Protein AF-A0A660S6Y8-F1 (afdb_monomer)

Solvent-accessible surface area (backbone atoms only — not comparable to full-atom values): 4387 Å² total; per-residue (Å²): 108,72,67,55,56,50,52,52,54,52,50,54,54,50,51,51,52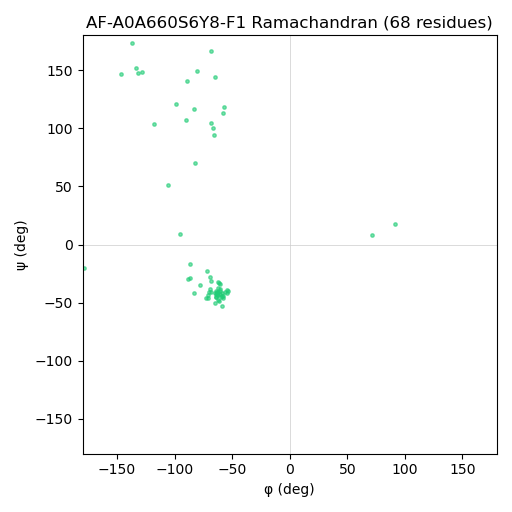,54,52,36,52,53,50,20,69,67,30,71,44,57,56,73,56,43,53,61,53,64,70,52,94,71,86,68,54,72,68,52,32,35,76,54,32,78,41,92,79,80,84,88,66,87,76,72,89,76,79,87,75,131

Secondary structure (DSSP, 8-state):
-HHHHHHHHHHHHHHHHHHHHHHHHHH---HHHHHHHTSS-----HHHHHHHTS-S----S---TT----

Mean predicted aligned error: 7.09 Å

Foldseek 3Di:
DVVVVVVVVVVVVVVLLVVLVVLCVQQVNDSVVSCVCVPDDHDDDPVRCCVSRVDVDDDPDDDPPPPPDD

Sequence (70 aa):
QATEVEIQAREILRLRAEINKILAKHTGQPLSRIEQDTERDFYMSSEDAQKYGIIDNVIMERVKQGDSKT

Radius of gyration: 18.89 Å; Cα contacts (8 Å, |Δi|>4): 30; chains: 1; bounding box: 36×19×62 Å

Nearest PDB structures (foldseek):
  9irp-assembly1_B  TM=9.377E-01  e=9.172E-04  Staphylococcus aureus
  3st9-assembly1_B  TM=7.953E-01  e=8.056E-04  Staphylococcus aureus subsp. aureus MW2
  3hln-assembly2_P  TM=9.202E-01  e=1.644E-03  Escherichia coli K-12
  4mxi-assembly1_A-2  TM=7.669E-01  e=9.172E-04  Staphylococcus aureus subsp. aureus NCTC 8325
  3qwd-assembly3_H  TM=7.639E-01  e=1.541E-03  Staphylococcus aureus subsp. aureus NCTC 8325

Structure (mmCIF, N/CA/C/O backbone):
data_AF-A0A660S6Y8-F1
#
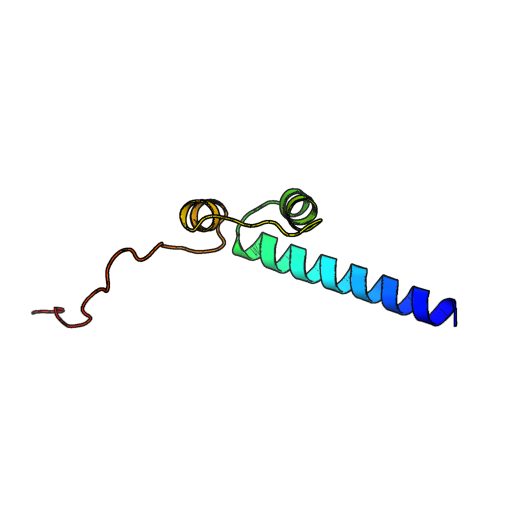_entry.id   AF-A0A660S6Y8-F1
#
loop_
_atom_site.group_PDB
_atom_site.id
_atom_site.type_symbol
_atom_site.label_atom_id
_atom_site.label_alt_id
_atom_site.label_comp_id
_atom_site.label_asym_id
_atom_site.label_entity_id
_atom_site.label_seq_id
_atom_site.pdbx_PDB_ins_code
_atom_site.Cartn_x
_atom_site.Cartn_y
_atom_site.Cartn_z
_atom_site.occupancy
_atom_site.B_iso_or_equiv
_atom_site.auth_seq_id
_atom_site.auth_comp_id
_atom_site.auth_asym_id
_atom_site.auth_atom_id
_atom_site.pdbx_PDB_model_num
ATOM 1 N N . GLN A 1 1 ? 23.936 4.351 -19.985 1.00 62.22 1 GLN A N 1
ATOM 2 C CA . GLN A 1 1 ? 23.009 5.047 -19.067 1.00 62.22 1 GLN A CA 1
ATOM 3 C C . GLN A 1 1 ? 21.540 4.673 -19.270 1.00 62.22 1 GLN A C 1
ATOM 5 O O . GLN A 1 1 ? 20.903 4.376 -18.274 1.00 62.22 1 GLN A O 1
ATOM 10 N N . ALA A 1 2 ? 20.981 4.603 -20.491 1.00 79.88 2 ALA A N 1
ATOM 11 C CA . ALA A 1 2 ? 19.574 4.184 -20.682 1.00 79.88 2 ALA A CA 1
ATOM 12 C C . ALA A 1 2 ? 19.230 2.826 -20.021 1.00 79.88 2 ALA A C 1
ATOM 14 O O . ALA A 1 2 ? 18.200 2.696 -19.369 1.00 79.88 2 ALA A O 1
ATOM 15 N N . THR A 1 3 ? 20.144 1.853 -20.097 1.00 89.38 3 THR A N 1
ATOM 16 C CA . THR A 1 3 ? 20.018 0.539 -19.442 1.00 89.38 3 THR A CA 1
ATOM 17 C C . THR A 1 3 ? 19.938 0.621 -17.912 1.00 89.38 3 THR A C 1
ATOM 19 O O . THR A 1 3 ? 19.243 -0.175 -17.295 1.00 89.38 3 THR A O 1
ATOM 22 N N . GLU A 1 4 ? 20.615 1.584 -17.278 1.00 89.56 4 GLU A N 1
ATOM 23 C CA . GLU A 1 4 ? 20.564 1.755 -15.817 1.00 89.56 4 GLU A CA 1
ATOM 24 C C . GLU A 1 4 ? 19.200 2.291 -15.385 1.00 89.56 4 GLU A C 1
ATOM 26 O O . GLU A 1 4 ? 18.606 1.764 -14.449 1.00 89.56 4 GLU A O 1
ATOM 31 N N . VAL A 1 5 ? 18.671 3.282 -16.113 1.00 91.81 5 VAL A N 1
ATOM 32 C CA . VAL A 1 5 ? 17.319 3.819 -15.887 1.00 91.81 5 VAL A CA 1
ATOM 33 C C . VAL A 1 5 ? 16.272 2.713 -16.028 1.00 91.81 5 VAL A C 1
ATOM 35 O O . VAL A 1 5 ? 15.365 2.614 -15.208 1.00 91.81 5 VAL A O 1
ATOM 38 N N . GLU A 1 6 ? 16.426 1.840 -17.023 1.00 93.50 6 GLU A N 1
ATOM 39 C CA . GLU A 1 6 ? 15.528 0.706 -17.238 1.00 93.50 6 GLU A CA 1
ATOM 40 C C . GLU A 1 6 ? 15.568 -0.312 -16.084 1.00 93.50 6 GLU A C 1
ATOM 42 O O . GLU A 1 6 ? 14.522 -0.792 -15.643 1.00 93.50 6 GLU A O 1
ATOM 47 N N . ILE A 1 7 ? 16.758 -0.629 -15.565 1.00 94.56 7 ILE A N 1
ATOM 48 C CA . ILE A 1 7 ? 16.923 -1.535 -14.418 1.00 94.56 7 ILE A CA 1
ATOM 49 C C . ILE A 1 7 ? 16.280 -0.934 -13.165 1.00 94.56 7 ILE A C 1
ATOM 51 O O . ILE A 1 7 ? 15.540 -1.624 -12.465 1.00 94.56 7 ILE A O 1
ATOM 55 N N . GLN A 1 8 ? 16.516 0.355 -12.905 1.00 95.19 8 GLN A N 1
ATOM 56 C CA . GLN A 1 8 ? 15.926 1.049 -11.760 1.00 95.19 8 GLN A CA 1
ATOM 57 C C . GLN A 1 8 ? 14.398 1.096 -11.863 1.00 95.19 8 GLN A C 1
ATOM 59 O O . GLN A 1 8 ? 13.708 0.788 -10.894 1.00 95.19 8 GLN A O 1
ATOM 64 N N . ALA A 1 9 ? 13.852 1.395 -13.045 1.00 94.62 9 ALA A N 1
ATOM 65 C CA . ALA A 1 9 ? 12.409 1.380 -13.271 1.00 94.62 9 ALA A CA 1
ATOM 66 C C . ALA A 1 9 ? 11.799 -0.009 -13.017 1.00 94.62 9 ALA A C 1
ATOM 68 O O . ALA A 1 9 ? 10.763 -0.118 -12.360 1.00 94.62 9 ALA A O 1
ATOM 69 N N . ARG A 1 10 ? 12.456 -1.082 -13.481 1.00 94.75 10 ARG A N 1
ATOM 70 C CA . ARG A 1 10 ? 12.015 -2.461 -13.219 1.00 94.75 10 ARG A CA 1
ATOM 71 C C . ARG A 1 10 ? 12.017 -2.801 -11.729 1.00 94.75 10 ARG A C 1
ATOM 73 O O . ARG A 1 10 ? 11.062 -3.420 -11.262 1.00 94.75 10 ARG A O 1
ATOM 80 N N . GLU A 1 11 ? 13.033 -2.376 -10.981 1.00 96.31 11 GLU A N 1
ATOM 81 C CA . GLU A 1 11 ? 13.079 -2.631 -9.537 1.00 96.31 11 GLU A CA 1
ATOM 82 C C . GLU A 1 11 ? 12.020 -1.823 -8.777 1.00 96.31 11 GLU A C 1
ATOM 84 O O . GLU A 1 11 ? 11.361 -2.365 -7.894 1.00 96.31 11 GLU A O 1
ATOM 89 N N . ILE A 1 12 ? 11.757 -0.572 -9.171 1.00 94.50 12 ILE A N 1
ATOM 90 C CA . ILE A 1 12 ? 10.667 0.237 -8.599 1.00 94.50 12 ILE A CA 1
ATOM 91 C C . ILE A 1 12 ? 9.313 -0.461 -8.784 1.00 94.50 12 ILE A C 1
ATOM 93 O O . ILE A 1 12 ? 8.533 -0.563 -7.836 1.00 94.50 12 ILE A O 1
ATOM 97 N N . LEU A 1 13 ? 9.036 -0.984 -9.983 1.00 93.94 13 LEU A N 1
ATOM 98 C CA . LEU A 1 13 ? 7.799 -1.724 -10.253 1.00 93.94 13 LEU A CA 1
ATOM 99 C C . LEU A 1 13 ? 7.710 -3.014 -9.426 1.00 93.94 13 LEU A C 1
ATOM 101 O O . LEU A 1 13 ? 6.644 -3.332 -8.898 1.00 93.94 13 LEU A O 1
ATOM 105 N N . ARG A 1 14 ? 8.829 -3.730 -9.266 1.00 95.62 14 ARG A N 1
ATOM 106 C CA . ARG A 1 14 ? 8.911 -4.937 -8.432 1.00 95.62 14 ARG A CA 1
ATOM 107 C C . ARG A 1 14 ? 8.599 -4.630 -6.968 1.00 95.62 14 ARG A C 1
ATOM 109 O O . ARG A 1 14 ? 7.768 -5.308 -6.369 1.00 95.62 14 ARG A O 1
ATOM 116 N N . LEU A 1 15 ? 9.224 -3.594 -6.412 1.00 96.25 15 LEU A N 1
ATOM 117 C CA . LEU A 1 15 ? 9.001 -3.156 -5.033 1.00 96.25 15 LEU A CA 1
ATOM 118 C C . LEU A 1 15 ? 7.553 -2.711 -4.815 1.00 96.25 15 LEU A C 1
ATOM 120 O O . LEU A 1 15 ? 6.935 -3.113 -3.830 1.00 96.25 15 LEU A O 1
ATOM 124 N N . ARG A 1 16 ? 6.977 -1.951 -5.756 1.00 94.75 16 ARG A N 1
ATOM 125 C CA . ARG A 1 16 ? 5.565 -1.547 -5.695 1.00 94.75 16 ARG A CA 1
ATOM 126 C C . ARG A 1 16 ? 4.630 -2.757 -5.653 1.00 94.75 16 ARG A C 1
ATOM 128 O O . ARG A 1 16 ? 3.715 -2.789 -4.834 1.00 94.75 16 ARG A O 1
ATOM 135 N N . ALA A 1 17 ? 4.873 -3.767 -6.487 1.00 95.19 17 ALA A N 1
ATOM 136 C CA . ALA A 1 17 ? 4.070 -4.988 -6.492 1.00 95.19 17 ALA A CA 1
ATOM 137 C C . ALA A 1 17 ? 4.170 -5.760 -5.163 1.00 95.19 17 ALA A C 1
ATOM 139 O O . ALA A 1 17 ? 3.160 -6.247 -4.657 1.00 95.19 17 ALA A O 1
ATOM 140 N N . GLU A 1 18 ? 5.363 -5.855 -4.571 1.00 96.69 18 GLU A N 1
ATOM 141 C CA . GLU A 1 18 ? 5.560 -6.499 -3.265 1.00 96.69 18 GLU A CA 1
ATOM 142 C C . GLU A 1 18 ? 4.827 -5.754 -2.139 1.00 96.69 18 GLU A C 1
ATOM 144 O O . GLU A 1 18 ? 4.111 -6.377 -1.353 1.00 96.69 18 GLU A O 1
ATOM 149 N N . ILE A 1 19 ? 4.921 -4.421 -2.103 1.00 96.00 19 ILE A N 1
ATOM 150 C CA . ILE A 1 19 ? 4.196 -3.590 -1.129 1.00 96.00 19 ILE A CA 1
ATOM 151 C C . ILE A 1 19 ? 2.683 -3.787 -1.277 1.00 96.00 19 ILE A C 1
ATOM 153 O O . ILE A 1 19 ? 1.993 -4.017 -0.283 1.00 96.00 19 ILE A O 1
ATOM 157 N N . ASN A 1 20 ? 2.165 -3.783 -2.507 1.00 96.06 20 ASN A N 1
ATOM 158 C CA . ASN A 1 20 ? 0.736 -3.970 -2.757 1.00 96.06 20 ASN A CA 1
ATOM 159 C C . ASN A 1 20 ? 0.232 -5.347 -2.293 1.00 96.06 20 ASN A C 1
ATOM 161 O O . ASN A 1 20 ? -0.854 -5.440 -1.722 1.00 96.06 20 ASN A O 1
ATOM 165 N N . LYS A 1 21 ? 1.027 -6.414 -2.456 1.00 96.56 21 LYS A N 1
ATOM 166 C CA . LYS A 1 21 ? 0.690 -7.745 -1.917 1.00 96.56 21 LYS A CA 1
ATOM 167 C C . LYS A 1 21 ? 0.649 -7.757 -0.391 1.00 96.56 21 LYS A C 1
ATOM 169 O O . LYS A 1 21 ? -0.237 -8.385 0.187 1.00 96.56 21 LYS A O 1
ATOM 174 N N . ILE A 1 22 ? 1.602 -7.088 0.262 1.00 96.56 22 ILE A N 1
ATOM 175 C CA . ILE A 1 22 ? 1.636 -6.979 1.726 1.00 96.56 22 ILE A CA 1
ATOM 176 C C . ILE A 1 22 ? 0.387 -6.250 2.213 1.00 96.56 22 ILE A C 1
ATOM 178 O O . ILE A 1 22 ? -0.278 -6.748 3.120 1.00 96.56 22 ILE A O 1
ATOM 182 N N . LEU A 1 23 ? 0.041 -5.120 1.594 1.00 95.56 23 LEU A N 1
ATOM 183 C CA . LEU A 1 23 ? -1.162 -4.366 1.930 1.00 95.56 23 LEU A CA 1
ATOM 184 C C . LEU A 1 23 ? -2.413 -5.226 1.750 1.00 95.56 23 LEU A C 1
ATOM 186 O O . LEU A 1 23 ? -3.140 -5.413 2.716 1.00 95.56 23 LEU A O 1
ATOM 190 N N . ALA A 1 24 ? -2.606 -5.840 0.579 1.00 96.25 24 ALA A N 1
ATOM 191 C CA . ALA A 1 24 ? -3.757 -6.702 0.302 1.00 96.25 24 ALA A CA 1
ATOM 192 C C . ALA A 1 24 ? -3.917 -7.831 1.338 1.00 96.25 24 ALA A C 1
ATOM 194 O O . ALA A 1 24 ? -5.021 -8.108 1.805 1.00 96.25 24 ALA A O 1
ATOM 195 N N . LYS A 1 25 ? -2.805 -8.460 1.745 1.00 96.31 25 LYS A N 1
ATOM 196 C CA . LYS A 1 25 ? -2.813 -9.537 2.744 1.00 96.31 25 LYS A CA 1
ATOM 197 C C . LYS A 1 25 ? -3.295 -9.069 4.118 1.00 96.31 25 LYS A C 1
ATOM 199 O O . LYS A 1 25 ? -4.006 -9.820 4.778 1.00 96.31 25 LYS A O 1
ATOM 204 N N . HIS A 1 26 ? -2.869 -7.891 4.568 1.00 96.19 26 HIS A N 1
ATOM 205 C CA . HIS A 1 26 ? -3.169 -7.418 5.924 1.00 96.19 26 HIS A CA 1
ATOM 206 C C . HIS A 1 26 ? -4.486 -6.644 6.001 1.00 96.19 26 HIS A C 1
ATOM 208 O O . HIS A 1 26 ? -5.153 -6.716 7.024 1.00 96.19 26 HIS A O 1
ATOM 214 N N . THR A 1 27 ? -4.893 -5.968 4.924 1.00 94.88 27 THR A N 1
ATOM 215 C CA . THR A 1 27 ? -6.166 -5.233 4.872 1.00 94.88 27 THR A CA 1
ATOM 216 C C . THR A 1 27 ? -7.348 -6.107 4.460 1.00 94.88 27 THR A C 1
ATOM 218 O O . THR A 1 27 ? -8.499 -5.714 4.632 1.00 94.88 27 THR A O 1
ATOM 221 N N . GLY A 1 28 ? -7.090 -7.282 3.875 1.00 94.25 28 GLY A N 1
ATOM 222 C CA . GLY A 1 28 ? -8.127 -8.144 3.304 1.00 94.25 28 GLY A CA 1
ATOM 223 C C . GLY A 1 28 ? -8.745 -7.594 2.013 1.00 94.25 28 GLY A C 1
ATOM 224 O O . GLY A 1 28 ? -9.722 -8.152 1.514 1.00 94.25 28 GLY A O 1
ATOM 225 N N . GLN A 1 29 ? -8.194 -6.510 1.458 1.00 94.31 29 GLN A N 1
ATOM 226 C CA . GLN A 1 29 ? -8.658 -5.925 0.203 1.00 94.31 29 GLN A CA 1
ATOM 227 C C . GLN A 1 29 ? -8.103 -6.701 -1.003 1.00 94.31 29 GLN A C 1
ATOM 229 O O . GLN A 1 29 ? -6.984 -7.221 -0.956 1.00 94.31 29 GLN A O 1
ATOM 234 N N . PRO A 1 30 ? -8.840 -6.755 -2.125 1.00 96.38 30 PRO A N 1
ATOM 235 C CA . PRO A 1 30 ? -8.325 -7.353 -3.350 1.00 96.38 30 PRO A CA 1
ATOM 236 C C . PRO A 1 30 ? -7.141 -6.544 -3.896 1.00 96.38 30 PRO A C 1
ATOM 238 O O . PRO A 1 30 ? -7.140 -5.312 -3.846 1.00 96.38 30 PRO A O 1
ATOM 241 N N . LEU A 1 31 ? -6.155 -7.235 -4.479 1.00 95.06 31 LEU A N 1
ATOM 242 C CA . LEU A 1 31 ? -4.932 -6.613 -5.006 1.00 95.06 31 LEU A CA 1
ATOM 243 C C . LEU A 1 31 ? -5.227 -5.494 -6.016 1.00 95.06 31 LEU A C 1
ATOM 245 O O . LEU A 1 31 ? -4.603 -4.443 -5.952 1.00 95.06 31 LEU A O 1
ATOM 249 N N . SER A 1 32 ? -6.227 -5.683 -6.881 1.00 94.75 32 SER A N 1
ATOM 250 C CA . SER A 1 32 ? -6.638 -4.686 -7.877 1.00 94.75 32 SER A CA 1
ATOM 251 C C . SER A 1 32 ? -7.106 -3.370 -7.252 1.00 94.75 32 SER A C 1
ATOM 253 O O . SER A 1 32 ? -6.885 -2.305 -7.819 1.00 94.75 32 SER A O 1
ATOM 255 N N . ARG A 1 33 ? -7.746 -3.433 -6.077 1.00 94.50 33 ARG A N 1
ATOM 256 C CA . ARG A 1 33 ? -8.178 -2.240 -5.345 1.00 94.50 33 ARG A CA 1
ATOM 257 C C . ARG A 1 33 ? -6.979 -1.523 -4.740 1.00 94.50 33 ARG A C 1
ATOM 259 O O . ARG A 1 33 ? -6.859 -0.320 -4.914 1.00 94.50 33 ARG A O 1
ATOM 266 N N . ILE A 1 34 ? -6.072 -2.266 -4.101 1.00 95.50 34 ILE A N 1
ATOM 267 C CA . ILE A 1 34 ? -4.826 -1.701 -3.568 1.00 95.50 34 ILE A CA 1
ATOM 268 C C . ILE A 1 34 ? -4.018 -1.030 -4.685 1.00 95.50 34 ILE A C 1
ATOM 270 O O . ILE A 1 34 ? -3.528 0.068 -4.490 1.00 95.50 34 ILE A O 1
ATOM 274 N N . GLU A 1 35 ? -3.888 -1.651 -5.859 1.00 94.38 35 GLU A N 1
ATOM 275 C CA . GLU A 1 35 ? -3.133 -1.086 -6.987 1.00 94.38 35 GLU A CA 1
ATOM 276 C C . GLU A 1 35 ? -3.679 0.258 -7.476 1.00 94.38 35 GLU A C 1
ATOM 278 O O . GLU A 1 35 ? -2.885 1.149 -7.793 1.00 94.38 35 GLU A O 1
ATOM 283 N N . GLN A 1 36 ? -5.008 0.390 -7.518 1.00 93.94 36 GLN A N 1
ATOM 284 C CA . GLN A 1 36 ? -5.703 1.625 -7.874 1.00 93.94 36 GLN A CA 1
ATOM 285 C C . GLN A 1 36 ? -5.557 2.680 -6.770 1.00 93.94 36 GLN A C 1
ATOM 287 O O . GLN A 1 36 ? -5.221 3.830 -7.045 1.00 93.94 36 GLN A O 1
ATOM 292 N N . ASP A 1 37 ? -5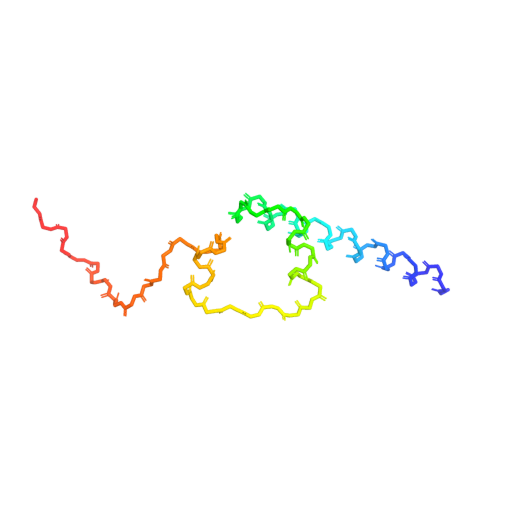.758 2.276 -5.518 1.00 92.62 37 ASP A N 1
ATOM 293 C CA . ASP A 1 37 ? -5.688 3.159 -4.357 1.00 92.62 37 ASP A CA 1
ATOM 294 C C . ASP A 1 37 ? -4.248 3.637 -4.080 1.00 92.62 37 ASP A C 1
ATOM 296 O O . ASP A 1 37 ? -4.060 4.736 -3.573 1.00 92.62 37 ASP A O 1
ATOM 300 N N . THR A 1 38 ? -3.218 2.860 -4.447 1.00 91.31 38 THR A N 1
ATOM 301 C CA . THR A 1 38 ? -1.794 3.227 -4.302 1.00 91.31 38 THR A CA 1
ATOM 302 C C . THR A 1 38 ? -1.185 3.843 -5.563 1.00 91.31 38 THR A C 1
ATOM 304 O O . THR A 1 38 ? 0.031 4.032 -5.643 1.00 91.31 38 THR A O 1
ATOM 307 N N . GLU A 1 39 ? -1.995 4.159 -6.580 1.00 90.56 39 GLU A N 1
ATOM 308 C CA . GLU A 1 39 ? -1.518 4.867 -7.773 1.00 90.56 39 GLU A CA 1
ATOM 309 C C . GLU A 1 39 ? -1.128 6.316 -7.482 1.00 90.56 39 GLU A C 1
ATOM 311 O O . GLU A 1 39 ? -0.201 6.850 -8.098 1.00 90.56 39 GLU A O 1
ATOM 316 N N . ARG A 1 40 ? -1.800 6.933 -6.513 1.00 91.69 40 ARG A N 1
ATOM 317 C CA . ARG A 1 40 ? -1.483 8.257 -5.982 1.00 91.69 40 ARG A CA 1
ATOM 318 C C . ARG A 1 40 ? -1.586 8.239 -4.467 1.00 91.69 40 ARG A C 1
ATOM 320 O O . ARG A 1 40 ? -2.040 7.262 -3.881 1.00 91.69 40 ARG A O 1
ATOM 327 N N . ASP A 1 41 ? -1.186 9.345 -3.852 1.00 93.06 41 ASP A N 1
ATOM 328 C CA . ASP A 1 41 ? -1.393 9.546 -2.426 1.00 93.06 41 ASP A CA 1
ATOM 329 C C . ASP A 1 41 ? -2.885 9.431 -2.099 1.00 93.06 41 ASP A C 1
ATOM 331 O O . ASP A 1 41 ? -3.712 10.202 -2.597 1.00 93.06 41 ASP A O 1
ATOM 335 N N . PHE A 1 42 ? -3.216 8.455 -1.258 1.00 92.38 42 PHE A N 1
ATOM 336 C CA . PHE A 1 42 ? -4.576 8.190 -0.822 1.00 92.38 42 PHE A CA 1
ATOM 337 C C . PHE A 1 42 ? -4.679 8.381 0.686 1.00 92.38 42 PHE A C 1
ATOM 339 O O . PHE A 1 42 ? -4.219 7.564 1.483 1.00 92.38 42 PHE A O 1
ATOM 346 N N . TYR A 1 43 ? -5.265 9.512 1.071 1.00 94.44 43 TYR A N 1
ATOM 347 C CA . TYR A 1 43 ? -5.478 9.874 2.465 1.00 94.44 43 TYR A CA 1
ATOM 348 C C . TYR A 1 43 ? -6.823 9.343 2.953 1.00 94.44 43 TYR A C 1
ATOM 350 O O . TYR A 1 43 ? -7.826 9.411 2.244 1.00 94.44 43 TYR A O 1
ATOM 358 N N . MET A 1 44 ? -6.846 8.863 4.193 1.00 93.31 44 MET A N 1
ATOM 359 C CA . MET A 1 44 ? -8.036 8.324 4.847 1.00 93.31 44 MET A CA 1
ATOM 360 C C . MET A 1 44 ? -8.249 8.989 6.203 1.00 93.31 44 MET A C 1
ATOM 362 O O . MET A 1 44 ? -7.283 9.333 6.889 1.00 93.31 44 MET A O 1
ATOM 366 N N . SER A 1 45 ? -9.513 9.125 6.607 1.00 96.31 45 SER A N 1
ATOM 367 C CA . SER A 1 45 ? -9.850 9.365 8.012 1.00 96.31 45 SER A CA 1
ATOM 368 C C . SER A 1 45 ? -9.532 8.125 8.857 1.00 96.31 45 SER A C 1
ATOM 370 O O . SER A 1 45 ? -9.323 7.029 8.331 1.00 96.31 45 SER A O 1
ATOM 372 N N . SER A 1 46 ? -9.520 8.274 10.180 1.00 94.56 46 SER A N 1
ATOM 373 C CA . SER A 1 46 ? -9.381 7.152 11.114 1.00 94.56 46 SER A CA 1
ATOM 374 C C . SER A 1 46 ? -10.451 6.072 10.900 1.00 94.56 46 SER A C 1
ATOM 376 O O . SER A 1 46 ? -10.159 4.879 10.907 1.00 94.56 46 SER A O 1
ATOM 378 N N . GLU A 1 47 ? -11.687 6.489 10.653 1.00 95.19 47 GLU A N 1
ATOM 379 C CA . GLU A 1 47 ? -12.848 5.638 10.421 1.00 95.19 47 GLU A CA 1
ATOM 380 C C . GLU A 1 47 ? -12.730 4.896 9.087 1.00 95.19 47 GLU A C 1
ATOM 382 O O . GLU A 1 47 ? -13.063 3.712 8.995 1.00 95.19 47 GLU A O 1
ATOM 387 N N . ASP A 1 48 ? -12.245 5.577 8.048 1.00 94.81 48 ASP A N 1
ATOM 388 C CA . ASP A 1 48 ? -12.039 4.967 6.736 1.00 94.81 48 ASP A CA 1
ATOM 389 C C . ASP A 1 48 ? -10.883 3.971 6.771 1.00 94.81 48 ASP A C 1
ATOM 391 O O . ASP A 1 48 ? -11.023 2.871 6.244 1.00 94.81 48 ASP A O 1
ATOM 395 N N . ALA A 1 49 ? -9.788 4.297 7.464 1.00 94.88 49 ALA A N 1
ATOM 396 C CA . ALA A 1 49 ? -8.662 3.389 7.665 1.00 94.88 49 ALA A CA 1
ATOM 397 C C . ALA A 1 49 ? -9.081 2.114 8.413 1.00 94.88 49 ALA A C 1
ATOM 399 O O . ALA A 1 49 ? -8.627 1.020 8.068 1.00 94.88 49 ALA A O 1
ATOM 400 N N . GLN A 1 50 ? -9.983 2.237 9.394 1.00 94.94 50 GLN A N 1
ATOM 401 C CA . GLN A 1 50 ? -10.544 1.087 10.099 1.00 94.94 50 GLN A CA 1
ATOM 402 C C . GLN A 1 50 ? -11.381 0.211 9.160 1.00 94.94 50 GLN A C 1
ATOM 404 O O . GLN A 1 50 ? -11.152 -0.991 9.056 1.00 94.94 50 GLN A O 1
ATOM 409 N N . LYS A 1 51 ? -12.317 0.811 8.414 1.00 94.50 51 LYS A N 1
ATOM 410 C CA . LYS A 1 51 ? -13.154 0.085 7.440 1.00 94.50 51 LYS A CA 1
ATOM 411 C C . LYS A 1 51 ? -12.340 -0.547 6.316 1.00 94.50 51 LYS A C 1
ATOM 413 O O . LYS A 1 51 ? -12.728 -1.582 5.781 1.00 94.50 51 LYS A O 1
ATOM 418 N N . TYR A 1 52 ? -11.240 0.091 5.933 1.00 94.25 52 TYR A N 1
ATOM 419 C CA . TYR A 1 52 ? -10.339 -0.416 4.911 1.00 94.25 52 TYR A CA 1
ATOM 420 C C . TYR A 1 52 ? -9.537 -1.628 5.396 1.00 94.25 52 TYR A C 1
ATOM 422 O O . TYR A 1 52 ? -9.099 -2.416 4.562 1.00 94.25 52 TYR A O 1
ATOM 430 N N . GLY A 1 53 ? -9.377 -1.794 6.714 1.00 94.00 53 GLY A N 1
ATOM 431 C CA . GLY A 1 53 ? -8.586 -2.858 7.332 1.00 94.00 53 GLY A CA 1
ATOM 432 C C . GLY A 1 53 ? -7.128 -2.472 7.589 1.00 94.00 53 GLY A C 1
ATOM 433 O O . GLY A 1 53 ? -6.290 -3.349 7.758 1.00 94.00 53 GLY A O 1
ATOM 434 N N . ILE A 1 54 ? -6.794 -1.175 7.584 1.00 94.62 54 ILE A N 1
ATOM 435 C CA . ILE A 1 54 ? -5.441 -0.693 7.926 1.00 94.62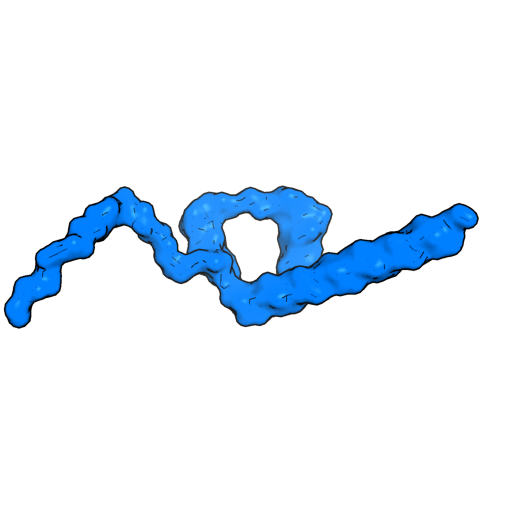 54 ILE A CA 1
ATOM 436 C C . ILE A 1 54 ? -5.233 -0.691 9.444 1.00 94.62 54 ILE A C 1
ATOM 438 O O . ILE A 1 54 ? -4.124 -0.942 9.913 1.00 94.62 54 ILE A O 1
ATOM 442 N N . ILE A 1 55 ? -6.286 -0.400 10.211 1.00 94.62 55 ILE A N 1
ATOM 443 C CA . ILE A 1 55 ? -6.257 -0.361 11.676 1.00 94.62 55 ILE A CA 1
ATOM 444 C C . ILE A 1 55 ? -7.459 -1.104 12.259 1.00 94.62 55 ILE A C 1
ATOM 446 O O . ILE A 1 55 ? -8.527 -1.131 11.654 1.00 94.62 55 ILE A O 1
ATOM 450 N N . ASP A 1 56 ? -7.309 -1.656 13.461 1.00 92.06 56 ASP A N 1
ATOM 451 C CA . ASP A 1 56 ? -8.394 -2.404 14.105 1.00 92.06 56 ASP A CA 1
ATOM 452 C C . ASP A 1 56 ? -9.390 -1.493 14.829 1.00 92.06 56 ASP A C 1
ATOM 454 O O . ASP A 1 56 ? -10.596 -1.720 14.773 1.00 92.06 56 ASP A O 1
ATOM 458 N N . ASN A 1 57 ? -8.900 -0.465 15.532 1.00 92.06 57 ASN A N 1
ATOM 459 C CA . ASN A 1 57 ? -9.712 0.400 16.391 1.00 92.06 57 ASN A CA 1
ATOM 460 C C . ASN A 1 57 ? -9.201 1.844 16.416 1.00 92.06 57 ASN A C 1
ATOM 462 O O . ASN A 1 57 ? -7.994 2.089 16.403 1.00 92.06 57 ASN A O 1
ATOM 466 N N . VAL A 1 58 ? -10.132 2.792 16.542 1.00 92.88 58 VAL A N 1
ATOM 467 C CA . VAL A 1 58 ? -9.849 4.218 16.763 1.00 92.88 58 VAL A CA 1
ATOM 468 C C . VAL A 1 58 ? -9.999 4.526 18.254 1.00 92.88 58 VAL A C 1
ATOM 470 O O . VAL A 1 58 ? -11.064 4.325 18.834 1.00 92.88 58 VAL A O 1
ATOM 473 N N . ILE A 1 59 ? -8.933 5.007 18.895 1.00 90.56 59 ILE A N 1
ATOM 474 C CA . ILE A 1 59 ? -8.933 5.318 20.332 1.00 90.56 59 ILE A CA 1
ATOM 475 C C . ILE A 1 59 ? -9.356 6.780 20.523 1.00 90.56 59 ILE A C 1
ATOM 477 O O . ILE A 1 59 ? -8.575 7.684 20.243 1.00 90.56 59 ILE A O 1
ATOM 481 N N . MET A 1 60 ? -10.579 7.013 21.010 1.00 86.31 60 MET A N 1
ATOM 482 C CA . MET A 1 60 ? -11.102 8.372 21.245 1.00 86.31 60 MET A CA 1
ATOM 483 C C . MET A 1 60 ? -10.731 8.947 22.617 1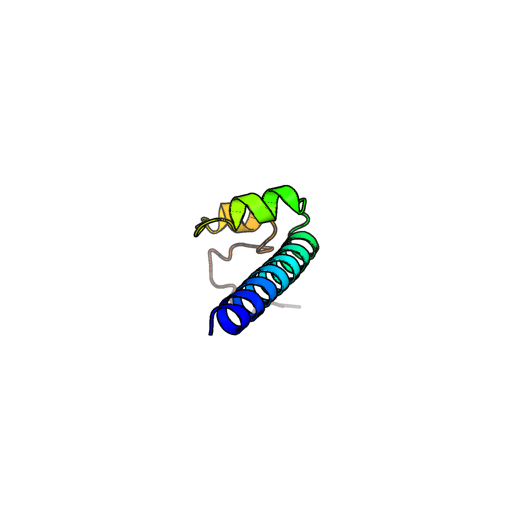.00 86.31 60 MET A C 1
ATOM 485 O O . MET A 1 60 ? -10.570 10.155 22.761 1.00 86.31 60 MET A O 1
ATOM 489 N N . GLU A 1 61 ? -10.547 8.094 23.623 1.00 86.19 61 GLU A N 1
ATOM 490 C CA . GLU A 1 61 ? -10.175 8.514 24.971 1.00 86.19 61 GLU A CA 1
ATOM 491 C C . GLU A 1 61 ? -9.013 7.681 25.497 1.00 86.19 61 GLU A C 1
ATOM 493 O O . GLU A 1 61 ? -8.867 6.493 25.196 1.00 86.19 61 GLU A O 1
ATOM 498 N N . ARG A 1 62 ? -8.167 8.309 26.316 1.00 79.44 62 ARG A N 1
ATOM 499 C CA . ARG A 1 62 ? -7.052 7.613 26.950 1.00 79.44 62 ARG A CA 1
ATOM 500 C C . ARG A 1 62 ? -7.605 6.624 27.969 1.00 79.44 62 ARG A C 1
ATOM 502 O O . ARG A 1 62 ? -7.978 7.015 29.073 1.00 79.44 62 ARG A O 1
ATOM 509 N N . VAL A 1 63 ? -7.582 5.341 27.623 1.00 68.75 63 VAL A N 1
ATOM 510 C CA . VAL A 1 63 ? -7.844 4.264 28.578 1.00 68.75 63 VAL A CA 1
ATOM 511 C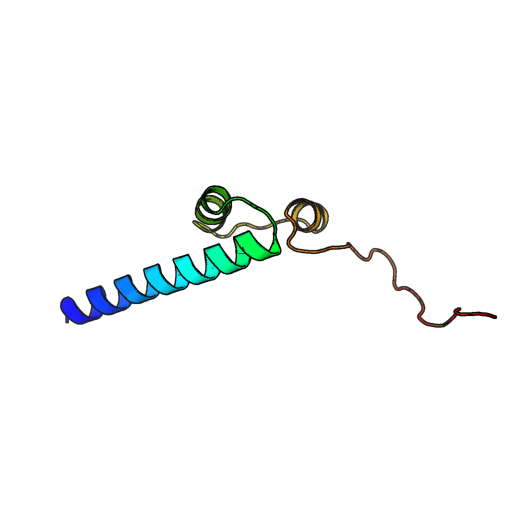 C . VAL A 1 63 ? -6.830 4.401 29.719 1.00 68.75 63 VAL A C 1
ATOM 513 O O . VAL A 1 63 ? -5.621 4.262 2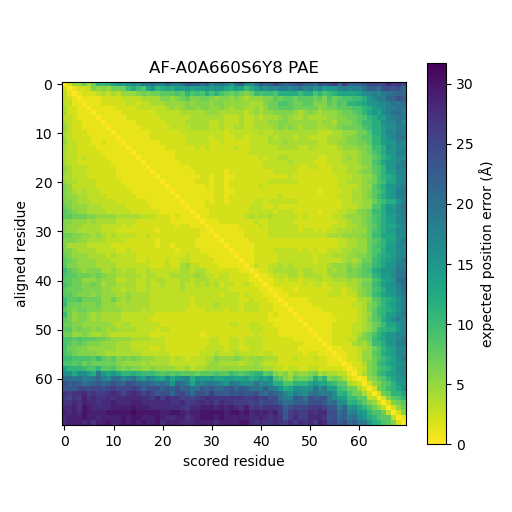9.511 1.00 68.75 63 VAL A O 1
ATOM 516 N N . LYS A 1 64 ? -7.298 4.724 30.932 1.00 62.38 64 LYS A N 1
ATOM 517 C CA . LYS A 1 64 ? -6.463 4.631 32.134 1.00 62.38 64 LYS A CA 1
ATOM 518 C C . LYS A 1 64 ? -6.172 3.151 32.362 1.00 62.38 64 LYS A C 1
ATOM 520 O O . LYS A 1 64 ? -7.014 2.413 32.860 1.00 62.38 64 LYS A O 1
ATOM 525 N N . GLN A 1 65 ? -4.983 2.713 31.967 1.00 57.62 65 GLN A N 1
ATOM 526 C CA . GLN A 1 65 ? -4.470 1.388 32.293 1.00 57.62 65 GLN A CA 1
ATOM 527 C C . GLN A 1 65 ? -4.268 1.342 33.821 1.00 57.62 65 GLN A C 1
ATOM 529 O O . GLN A 1 65 ? -3.283 1.869 34.332 1.00 57.62 65 GLN A O 1
ATOM 534 N N . GLY A 1 66 ? -5.265 0.841 34.560 1.00 58.38 66 GLY A N 1
ATOM 535 C CA . GLY A 1 66 ? -5.250 0.863 36.027 1.00 58.38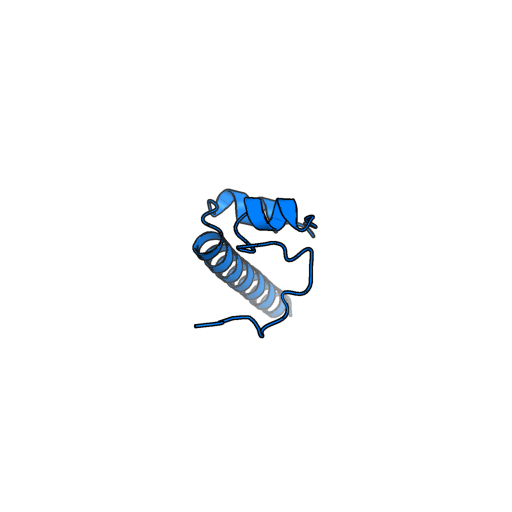 66 GLY A CA 1
ATOM 536 C C . GLY A 1 66 ? -6.442 0.231 36.756 1.00 58.38 66 GLY A C 1
ATOM 537 O O . GLY A 1 66 ? -6.269 -0.158 37.902 1.00 58.38 66 GLY A O 1
ATOM 538 N N . ASP A 1 67 ? -7.608 0.044 36.130 1.00 56.00 67 ASP A N 1
ATOM 539 C CA . ASP A 1 67 ? -8.770 -0.574 36.799 1.00 56.00 67 ASP A CA 1
ATOM 540 C C . ASP A 1 67 ? -9.031 -2.014 36.330 1.00 56.00 67 ASP A C 1
ATOM 542 O O . ASP A 1 67 ? -10.151 -2.395 36.007 1.00 56.00 67 ASP A O 1
ATOM 546 N N . SER A 1 68 ? -7.994 -2.856 36.353 1.00 50.59 68 SER A N 1
ATOM 547 C CA . SER A 1 68 ? -8.214 -4.297 36.530 1.00 50.59 68 SER A CA 1
ATOM 548 C C . SER A 1 68 ? -8.380 -4.553 38.032 1.00 50.59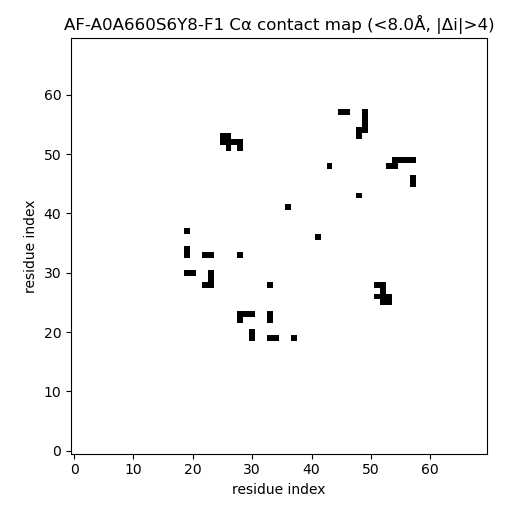 68 SER A C 1
ATOM 550 O O . SER A 1 68 ? -7.473 -5.051 38.696 1.00 50.59 68 SER A O 1
ATOM 552 N N . LYS A 1 69 ? -9.507 -4.105 38.603 1.00 53.62 69 LYS A N 1
ATOM 553 C CA . LYS A 1 69 ? -9.896 -4.441 39.976 1.00 53.62 69 LYS A CA 1
ATOM 554 C C . LYS A 1 69 ? -10.598 -5.799 39.990 1.00 53.62 69 LYS A C 1
ATOM 556 O O . LYS A 1 69 ? -11.695 -5.902 39.456 1.00 53.62 69 LYS A O 1
ATOM 561 N N . THR A 1 70 ? -9.940 -6.726 40.691 1.00 42.22 70 THR A N 1
ATOM 562 C CA . THR A 1 70 ? -10.480 -7.863 41.465 1.00 42.22 70 THR A CA 1
ATOM 563 C C . THR A 1 70 ? -11.047 -9.049 40.695 1.00 42.22 70 THR A C 1
ATOM 565 O O . THR A 1 70 ? -12.062 -8.902 39.988 1.00 42.22 70 THR A O 1
#

pLDDT: mean 88.82, std 12.94, range [42.22, 96.69]